Protein AF-L8M4N7-F1 (afdb_monomer)

Radius of gyration: 12.52 Å; Cα contacts (8 Å, |Δi|>4): 42; chains: 1; bounding box: 31×22×31 Å

Foldseek 3Di:
DDDPCPVVLVVVCVVVVLCNVQSVVCCVDVVPDDDPDVVVVCVVQVPWDQDPPRDIRGDRDSDDPDDDPD

Structure (mmCIF, N/CA/C/O backbone):
data_AF-L8M4N7-F1
#
_entry.id   AF-L8M4N7-F1
#
loop_
_atom_site.group_PDB
_atom_site.id
_atom_site.type_symbol
_atom_site.label_atom_id
_atom_site.label_alt_id
_atom_site.label_comp_id
_atom_site.label_asym_id
_atom_site.label_entity_id
_atom_site.label_seq_id
_atom_site.pdbx_PDB_ins_code
_atom_site.Cartn_x
_atom_site.Cartn_y
_atom_site.Cartn_z
_atom_site.occupancy
_atom_site.B_iso_or_equiv
_atom_site.auth_seq_id
_atom_site.auth_comp_id
_atom_site.auth_asym_id
_atom_site.auth_atom_id
_atom_site.pdbx_PDB_model_num
ATOM 1 N N . MET A 1 1 ? -11.499 6.392 3.272 1.00 79.12 1 MET A N 1
ATOM 2 C CA . MET A 1 1 ? -10.046 6.224 3.533 1.00 79.12 1 MET A CA 1
ATOM 3 C C . MET A 1 1 ? -9.274 7.297 2.769 1.00 79.12 1 MET A C 1
ATOM 5 O O . MET A 1 1 ? -9.622 7.555 1.627 1.00 79.12 1 MET A O 1
ATOM 9 N N . ARG A 1 2 ? -8.243 7.920 3.359 1.00 81.69 2 ARG A N 1
ATOM 10 C CA . ARG A 1 2 ? -7.352 8.862 2.652 1.00 81.69 2 ARG A CA 1
ATOM 11 C C . ARG A 1 2 ? -6.075 8.138 2.220 1.00 81.69 2 ARG A C 1
ATOM 13 O O . ARG A 1 2 ? -5.286 7.745 3.073 1.00 81.69 2 ARG A O 1
ATOM 20 N N . ILE A 1 3 ? -5.853 7.986 0.914 1.00 85.12 3 ILE A N 1
ATOM 21 C CA . ILE A 1 3 ? -4.608 7.413 0.380 1.00 85.12 3 ILE A CA 1
ATOM 22 C C . ILE A 1 3 ? -3.571 8.534 0.244 1.00 85.12 3 ILE A C 1
ATOM 24 O O . ILE A 1 3 ? -3.699 9.406 -0.610 1.00 85.12 3 ILE A O 1
ATOM 28 N N . ILE A 1 4 ? -2.536 8.515 1.086 1.00 80.44 4 ILE A N 1
ATOM 29 C CA . ILE A 1 4 ? -1.491 9.558 1.132 1.00 80.44 4 ILE A CA 1
ATOM 30 C C . ILE A 1 4 ? -0.283 9.276 0.223 1.00 80.44 4 ILE A C 1
ATOM 32 O O . ILE A 1 4 ? 0.659 10.055 0.198 1.00 80.44 4 ILE A O 1
ATOM 36 N N . ALA A 1 5 ? -0.299 8.169 -0.522 1.00 82.94 5 ALA A N 1
ATOM 37 C CA . ALA A 1 5 ? 0.887 7.627 -1.188 1.00 82.94 5 ALA A CA 1
ATOM 38 C C . ALA A 1 5 ? 0.886 7.773 -2.720 1.00 82.94 5 ALA A C 1
ATOM 40 O O . ALA A 1 5 ? 1.686 7.127 -3.384 1.00 82.94 5 ALA A O 1
ATOM 41 N N . ARG A 1 6 ? 0.005 8.584 -3.326 1.00 87.44 6 ARG A N 1
ATOM 42 C CA . ARG A 1 6 ? -0.132 8.626 -4.799 1.00 87.44 6 ARG A CA 1
ATOM 43 C C . ARG A 1 6 ? 1.179 8.972 -5.521 1.00 87.44 6 ARG A C 1
ATOM 45 O O . ARG A 1 6 ? 1.479 8.355 -6.538 1.00 87.44 6 ARG A O 1
ATOM 52 N N . SER A 1 7 ? 1.953 9.925 -5.002 1.00 91.31 7 SER A N 1
ATOM 53 C CA . SER A 1 7 ? 3.284 10.259 -5.530 1.00 91.31 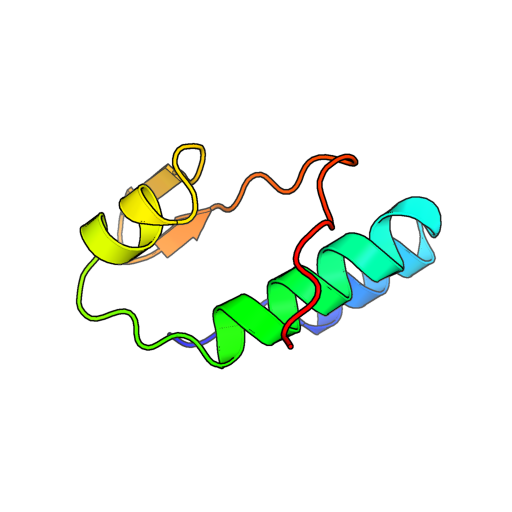7 SER A CA 1
ATOM 54 C C . SER A 1 7 ? 4.267 9.102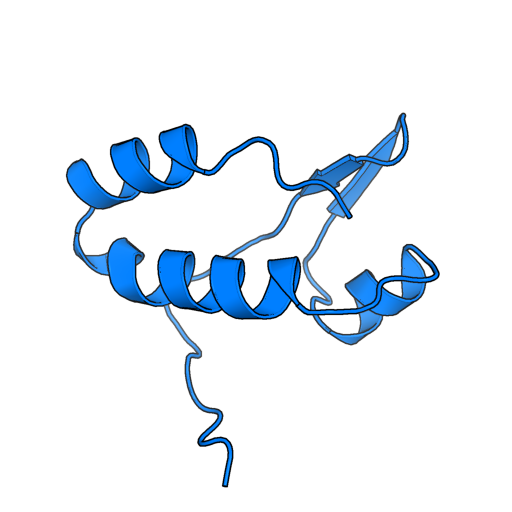 -5.356 1.00 91.31 7 SER A C 1
ATOM 56 O O . SER A 1 7 ? 4.969 8.760 -6.297 1.00 91.31 7 SER A O 1
ATOM 58 N N . THR A 1 8 ? 4.255 8.438 -4.199 1.00 92.50 8 THR A N 1
ATOM 59 C CA . THR A 1 8 ? 5.081 7.256 -3.921 1.00 92.50 8 THR A CA 1
ATOM 60 C C . THR A 1 8 ? 4.790 6.103 -4.880 1.00 92.50 8 THR A C 1
ATOM 62 O O . THR A 1 8 ? 5.726 5.487 -5.378 1.00 92.50 8 THR A O 1
ATOM 65 N N . LEU A 1 9 ? 3.515 5.828 -5.183 1.00 91.75 9 LEU A N 1
ATOM 66 C CA . LEU A 1 9 ? 3.137 4.813 -6.175 1.00 91.75 9 LEU A CA 1
ATOM 67 C C . LEU A 1 9 ? 3.697 5.165 -7.553 1.00 91.75 9 LEU A C 1
ATOM 69 O O . LEU A 1 9 ? 4.244 4.294 -8.224 1.00 91.75 9 LEU A O 1
ATOM 73 N N . ARG A 1 10 ? 3.599 6.446 -7.938 1.00 94.31 10 ARG A N 1
ATOM 74 C CA . ARG A 1 10 ? 4.129 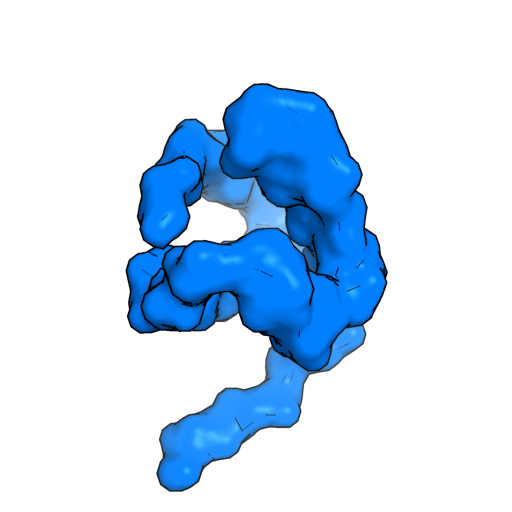6.942 -9.209 1.00 94.31 10 ARG A CA 1
ATOM 75 C C . ARG A 1 10 ? 5.633 6.743 -9.316 1.00 94.31 10 ARG A C 1
ATOM 77 O O . ARG A 1 10 ? 6.082 6.075 -10.238 1.00 94.31 10 ARG A O 1
ATOM 84 N N . SER A 1 11 ? 6.387 7.238 -8.341 1.00 95.75 11 SER A N 1
ATOM 85 C CA . SER A 1 11 ? 7.841 7.069 -8.323 1.00 95.75 11 SER A CA 1
ATOM 86 C C . SER A 1 11 ? 8.257 5.596 -8.285 1.00 95.75 11 SER A C 1
ATOM 88 O O . SER A 1 11 ? 9.295 5.229 -8.831 1.00 95.75 11 SER A O 1
ATOM 90 N N . PHE A 1 12 ? 7.449 4.725 -7.671 1.00 93.00 12 PHE A N 1
ATOM 91 C CA . PHE A 1 12 ? 7.720 3.292 -7.665 1.00 93.00 12 PHE A CA 1
ATOM 92 C C . PHE A 1 12 ? 7.533 2.658 -9.046 1.00 93.00 12 PHE A C 1
ATOM 94 O O . PHE A 1 12 ? 8.426 1.942 -9.492 1.00 93.00 12 PHE A O 1
ATOM 101 N N . TRP A 1 13 ? 6.418 2.912 -9.741 1.00 93.81 13 TRP A N 1
ATOM 102 C CA . TRP A 1 13 ? 6.211 2.318 -11.065 1.00 93.81 13 TRP A CA 1
ATOM 103 C C . TRP A 1 13 ? 7.069 2.960 -12.159 1.00 93.81 13 TRP A C 1
ATOM 105 O O . TRP A 1 13 ? 7.364 2.300 -13.143 1.00 93.81 13 TRP A O 1
ATOM 115 N N . GLU A 1 14 ? 7.538 4.198 -11.975 1.00 95.25 14 GLU A N 1
ATOM 116 C CA . GLU A 1 14 ? 8.575 4.794 -12.833 1.00 95.25 14 GLU A CA 1
ATOM 117 C C . GLU A 1 14 ? 9.891 4.007 -12.736 1.00 95.25 14 GLU A C 1
ATOM 119 O O . GLU A 1 14 ? 10.571 3.803 -13.738 1.00 95.25 14 GLU A O 1
ATOM 124 N N . LYS A 1 15 ? 10.228 3.506 -11.539 1.00 96.31 15 LYS A N 1
ATOM 125 C CA . LYS A 1 15 ? 11.395 2.640 -11.315 1.00 96.31 15 LYS A CA 1
ATOM 126 C C . LYS A 1 15 ? 11.145 1.177 -11.708 1.00 96.31 15 LYS A C 1
ATOM 128 O O . LYS A 1 15 ? 12.075 0.486 -12.115 1.00 96.31 15 LYS A O 1
ATOM 133 N N . TYR A 1 16 ? 9.909 0.699 -11.573 1.00 93.69 16 TYR A N 1
ATOM 134 C CA . TYR A 1 16 ? 9.503 -0.681 -11.850 1.00 93.69 16 TYR A CA 1
ATOM 135 C C . TYR A 1 16 ? 8.232 -0.718 -12.721 1.00 93.69 16 TYR A C 1
ATOM 137 O O . TYR A 1 16 ? 7.144 -0.966 -12.183 1.00 93.69 16 TYR A O 1
ATOM 145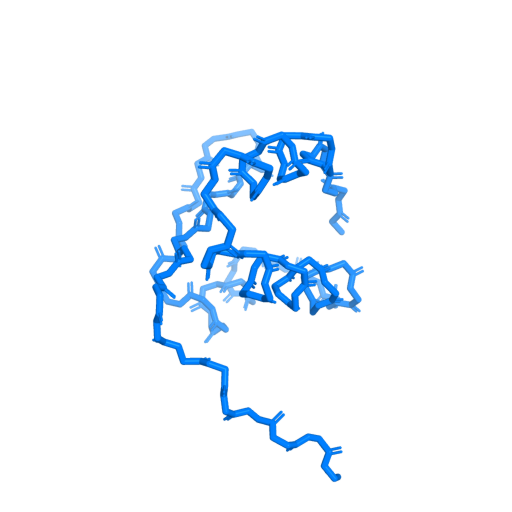 N N . PRO A 1 17 ? 8.341 -0.512 -14.049 1.00 91.81 17 PRO A N 1
ATOM 146 C CA . PRO A 1 17 ? 7.188 -0.356 -14.946 1.00 91.81 17 PRO A CA 1
ATOM 147 C C . PRO A 1 17 ? 6.165 -1.497 -14.888 1.00 91.81 17 PRO A C 1
ATOM 149 O O . PRO A 1 17 ? 4.964 -1.239 -14.889 1.00 91.81 17 PRO A O 1
ATOM 152 N N . ASP A 1 18 ? 6.603 -2.747 -14.696 1.00 89.62 18 ASP A N 1
ATOM 153 C CA . ASP A 1 18 ? 5.701 -3.909 -14.564 1.00 89.62 18 ASP A CA 1
ATOM 154 C C . ASP A 1 18 ? 4.681 -3.781 -13.413 1.00 89.62 18 ASP A C 1
ATOM 156 O O . ASP A 1 18 ? 3.695 -4.516 -13.354 1.00 89.62 18 ASP A O 1
ATOM 160 N N . SER A 1 19 ? 4.937 -2.900 -12.440 1.00 90.00 19 SER A N 1
ATOM 161 C CA . SER A 1 19 ? 4.033 -2.663 -11.312 1.00 90.00 19 SER A CA 1
ATOM 162 C C . SER A 1 19 ? 2.943 -1.630 -11.608 1.00 90.00 19 SER A C 1
ATOM 164 O O . SER A 1 19 ? 1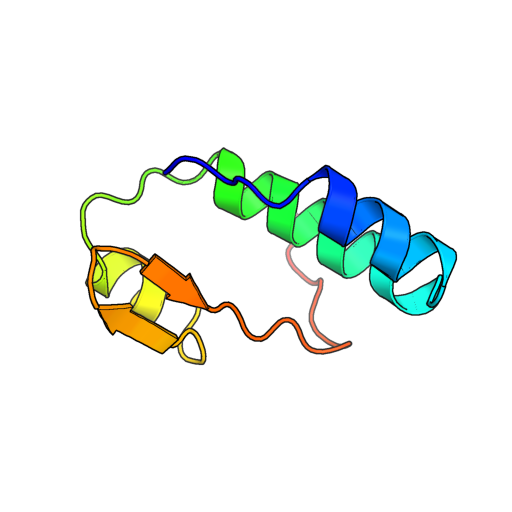.953 -1.584 -10.876 1.00 90.00 19 SER A O 1
ATOM 166 N N . GLU A 1 20 ? 3.078 -0.832 -12.673 1.00 91.69 20 GLU A N 1
ATOM 167 C CA . GLU A 1 20 ? 2.223 0.326 -12.949 1.00 91.69 20 GLU A CA 1
ATOM 168 C C . GLU A 1 20 ? 0.742 -0.045 -12.987 1.00 91.69 20 GLU A C 1
ATOM 170 O O . GLU A 1 20 ? -0.064 0.532 -12.256 1.00 91.69 20 GLU A O 1
ATOM 175 N N . GLN A 1 21 ? 0.380 -1.031 -13.808 1.00 90.75 21 GLN A N 1
ATOM 176 C CA . GLN A 1 21 ? -1.013 -1.427 -13.987 1.00 90.75 21 GLN A CA 1
ATOM 177 C C . GLN A 1 21 ? -1.622 -1.941 -12.677 1.00 90.75 21 GLN A C 1
ATOM 179 O O . GLN A 1 21 ? -2.718 -1.525 -12.302 1.00 90.75 21 GLN A O 1
ATOM 184 N N . SER A 1 22 ? -0.885 -2.783 -11.947 1.00 88.75 22 SER A N 1
ATOM 185 C CA . SER A 1 22 ? -1.345 -3.346 -10.671 1.00 88.75 22 SER A CA 1
ATOM 186 C C . SER A 1 22 ? -1.542 -2.259 -9.609 1.00 88.75 22 SER A C 1
ATOM 188 O O . SER A 1 22 ? -2.545 -2.261 -8.899 1.00 88.75 22 SER A O 1
ATOM 190 N N . LEU A 1 23 ? -0.622 -1.295 -9.521 1.00 91.56 23 LEU A N 1
ATOM 191 C CA . LEU A 1 23 ? -0.702 -0.193 -8.560 1.00 91.56 23 LEU A CA 1
ATOM 192 C C . LEU A 1 23 ? -1.781 0.830 -8.932 1.00 91.56 23 LEU A C 1
ATOM 194 O O . LEU A 1 23 ? -2.483 1.317 -8.045 1.00 91.56 23 LEU A O 1
ATOM 198 N N . LYS A 1 24 ? -1.950 1.145 -10.224 1.00 91.62 24 LYS A N 1
ATOM 199 C CA . LYS A 1 24 ? -3.032 2.016 -10.711 1.00 91.62 24 LYS A CA 1
ATOM 200 C C . LYS A 1 24 ? -4.396 1.426 -10.396 1.00 91.62 24 LYS A C 1
ATOM 202 O O . LYS A 1 24 ? -5.273 2.135 -9.906 1.00 91.62 24 LYS A O 1
ATOM 207 N N . ALA A 1 25 ? -4.567 0.142 -10.668 1.00 90.75 25 ALA A N 1
ATOM 208 C CA . ALA A 1 25 ? -5.855 -0.492 -10.518 1.00 90.75 25 ALA A CA 1
ATOM 209 C C . ALA A 1 25 ? -6.178 -0.777 -9.035 1.00 90.75 25 ALA A C 1
ATOM 211 O O . ALA A 1 25 ? -7.289 -0.479 -8.600 1.00 90.75 25 ALA A O 1
ATOM 212 N N . TRP A 1 26 ? -5.186 -1.133 -8.206 1.00 91.06 26 TRP A N 1
ATOM 213 C CA . TRP A 1 26 ? -5.346 -1.095 -6.744 1.00 91.06 26 TRP A CA 1
ATOM 214 C C . TRP A 1 26 ? -5.737 0.300 -6.238 1.00 91.06 26 TRP A C 1
ATOM 216 O O . TRP A 1 26 ? -6.662 0.427 -5.440 1.00 91.06 26 TRP A O 1
ATOM 226 N N . PHE A 1 27 ? -5.068 1.365 -6.699 1.00 91.75 27 PHE A N 1
ATOM 227 C CA . PHE A 1 27 ? -5.384 2.730 -6.271 1.00 91.75 27 PHE A CA 1
ATOM 228 C C . PHE A 1 27 ? -6.823 3.111 -6.638 1.00 91.75 27 PHE A C 1
ATOM 230 O O . PHE A 1 27 ? -7.533 3.717 -5.833 1.00 91.75 27 PHE A O 1
ATOM 237 N N . TYR A 1 28 ? -7.267 2.742 -7.840 1.00 91.06 28 TYR A N 1
ATOM 238 C CA . TYR A 1 28 ? -8.631 2.972 -8.30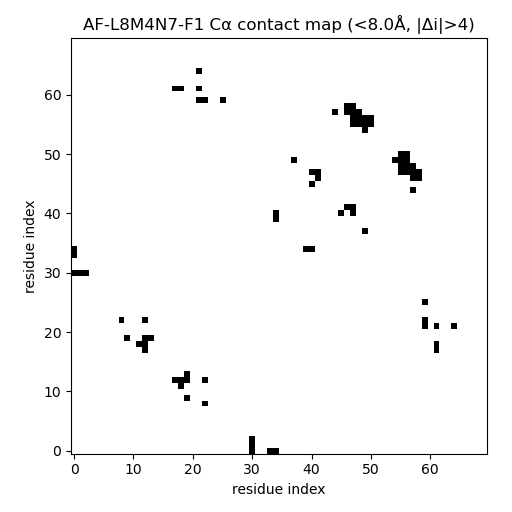5 1.00 91.06 28 TYR A CA 1
ATOM 239 C C . TYR A 1 28 ? -9.665 2.271 -7.415 1.00 91.06 28 TYR A C 1
ATOM 241 O O . TYR A 1 28 ? -10.590 2.922 -6.933 1.00 91.06 28 TYR A O 1
ATOM 249 N N . GLU A 1 29 ? -9.482 0.980 -7.137 1.00 90.06 29 GLU A N 1
ATOM 250 C CA . GLU A 1 29 ? -10.386 0.205 -6.281 1.00 90.06 29 GLU A CA 1
ATOM 251 C C . GLU A 1 29 ? -10.385 0.726 -4.839 1.00 90.06 29 GLU A C 1
ATOM 253 O O . GLU A 1 29 ? -11.432 1.062 -4.282 1.00 90.06 29 GLU A O 1
ATOM 258 N N . ALA A 1 30 ? -9.199 0.865 -4.241 1.00 90.44 30 ALA A N 1
ATOM 259 C CA . ALA A 1 30 ? -9.048 1.248 -2.844 1.00 90.44 30 ALA A CA 1
ATOM 260 C C . ALA A 1 30 ? -9.541 2.673 -2.555 1.00 90.44 30 ALA A C 1
ATOM 262 O O . ALA A 1 30 ? -10.030 2.935 -1.453 1.00 90.44 30 ALA A O 1
ATOM 263 N N . SER A 1 31 ? -9.425 3.589 -3.528 1.00 90.50 31 SER A N 1
ATOM 264 C CA . SER A 1 31 ? -9.913 4.970 -3.398 1.00 90.50 31 SER A CA 1
ATOM 265 C C . SER A 1 31 ? -11.433 5.095 -3.507 1.00 90.50 31 SER A C 1
ATOM 267 O O . SER A 1 31 ? -11.990 6.049 -2.964 1.00 90.50 31 SER A O 1
ATOM 269 N N . ARG A 1 32 ? -12.103 4.148 -4.176 1.00 90.88 32 ARG A N 1
ATOM 270 C CA . ARG A 1 32 ? -13.563 4.148 -4.380 1.00 90.88 32 ARG A CA 1
ATOM 271 C C . ARG A 1 32 ? -14.321 3.258 -3.403 1.00 90.88 32 ARG A C 1
ATOM 273 O O . ARG A 1 32 ? -15.521 3.438 -3.222 1.00 90.88 32 ARG A O 1
ATOM 280 N N . ALA A 1 33 ? -13.641 2.310 -2.772 1.00 90.44 33 ALA A N 1
ATOM 281 C CA . ALA A 1 33 ? -14.249 1.445 -1.780 1.00 90.44 33 ALA A CA 1
ATOM 282 C C . ALA A 1 33 ? -14.680 2.221 -0.520 1.00 90.44 33 ALA A C 1
ATOM 284 O O . ALA A 1 33 ? -13.956 3.069 0.016 1.00 90.44 33 ALA A O 1
ATOM 285 N N . GLN A 1 34 ? -15.867 1.884 -0.017 1.00 89.94 34 GLN A N 1
ATOM 286 C CA . GLN A 1 34 ? -16.360 2.343 1.276 1.00 89.94 34 GLN A CA 1
ATOM 287 C C . GLN A 1 34 ? -15.865 1.391 2.365 1.00 89.94 34 GLN A C 1
ATOM 289 O O . GLN A 1 34 ? -16.395 0.302 2.558 1.00 89.94 34 GLN A O 1
ATOM 294 N N . TRP A 1 35 ? -14.817 1.811 3.064 1.00 89.56 35 TRP A N 1
ATOM 295 C CA . TRP A 1 35 ? -14.264 1.090 4.206 1.00 89.56 35 TRP A CA 1
ATOM 296 C C . TRP A 1 35 ? -14.947 1.582 5.482 1.00 89.56 35 TRP A C 1
ATOM 298 O O . TRP A 1 35 ? -14.688 2.714 5.895 1.00 89.56 35 TRP A O 1
ATOM 308 N N . GLN A 1 36 ? -15.810 0.767 6.091 1.00 91.06 36 GLN A N 1
ATOM 309 C CA . GLN A 1 36 ? -16.447 1.103 7.370 1.00 91.06 36 GLN A CA 1
ATOM 310 C C . GLN A 1 36 ? -15.596 0.624 8.545 1.00 91.06 36 GLN A C 1
ATOM 312 O O . GLN A 1 36 ? -15.548 1.271 9.590 1.00 91.06 36 GLN A O 1
ATOM 317 N N . SER A 1 37 ? -14.871 -0.478 8.356 1.00 90.38 37 SER A N 1
ATOM 318 C CA . SER A 1 37 ? -14.000 -1.051 9.372 1.00 90.38 37 SER A CA 1
ATOM 319 C C . SER A 1 37 ? -12.715 -1.645 8.777 1.00 90.38 37 SER A C 1
ATOM 321 O O . SER A 1 37 ? -12.631 -1.952 7.583 1.00 90.38 37 SER A O 1
ATOM 323 N N . PRO A 1 38 ? -11.694 -1.900 9.613 1.00 89.31 38 PRO A N 1
ATOM 324 C CA . PRO A 1 38 ? -10.535 -2.675 9.186 1.00 89.31 38 PRO A CA 1
ATOM 325 C C . PRO A 1 38 ? -10.887 -4.109 8.743 1.00 89.31 38 PRO A C 1
ATOM 327 O O . PRO A 1 38 ? -10.184 -4.684 7.907 1.00 89.31 38 PRO A O 1
ATOM 330 N N . SER A 1 39 ? -11.982 -4.691 9.251 1.00 90.69 39 SER A N 1
ATOM 331 C CA . SER A 1 39 ? -12.437 -6.019 8.825 1.00 90.69 39 SER A CA 1
ATOM 332 C C . SER A 1 39 ? -12.952 -6.031 7.382 1.00 90.69 39 SER A C 1
ATOM 334 O O . SER A 1 39 ? -12.728 -7.021 6.684 1.00 90.69 39 SER A O 1
ATOM 336 N N . ASP A 1 40 ? -13.523 -4.929 6.880 1.00 91.88 40 ASP A N 1
ATOM 337 C CA . ASP A 1 40 ? -13.853 -4.791 5.453 1.00 91.88 40 ASP A CA 1
ATOM 338 C C . ASP A 1 40 ? -12.612 -4.902 4.570 1.00 91.88 40 ASP A C 1
ATOM 340 O O . ASP A 1 40 ? -12.623 -5.574 3.536 1.00 91.88 40 ASP A O 1
ATOM 344 N N . ILE A 1 41 ? -11.513 -4.289 5.014 1.00 91.19 41 ILE A N 1
ATOM 345 C CA . ILE A 1 41 ? -10.242 -4.334 4.297 1.00 91.19 41 ILE A CA 1
ATOM 346 C C . ILE A 1 41 ? -9.688 -5.752 4.300 1.00 91.19 41 ILE A C 1
ATOM 348 O O . ILE A 1 41 ? -9.298 -6.248 3.249 1.00 91.19 41 ILE A O 1
ATOM 352 N N . LYS A 1 42 ? -9.701 -6.439 5.447 1.00 89.81 42 LYS A N 1
ATOM 353 C CA . LYS A 1 42 ? -9.255 -7.837 5.549 1.00 89.81 42 LYS A CA 1
ATOM 354 C C . LYS A 1 42 ? -10.103 -8.804 4.720 1.00 89.81 42 LYS A C 1
ATOM 356 O O . LYS A 1 42 ? -9.569 -9.804 4.245 1.00 89.81 42 LYS A O 1
ATOM 361 N N . ARG A 1 43 ? -11.391 -8.513 4.515 1.00 90.50 43 ARG A N 1
ATOM 362 C CA . ARG A 1 43 ? -12.282 -9.317 3.664 1.00 90.50 43 ARG A CA 1
ATOM 363 C C . ARG A 1 43 ? -11.866 -9.267 2.191 1.00 90.50 43 ARG A C 1
ATOM 365 O O . ARG A 1 43 ? -11.849 -10.307 1.541 1.00 90.50 43 ARG A O 1
ATOM 372 N N . LEU A 1 44 ? -11.505 -8.086 1.682 1.00 87.44 44 LEU A N 1
ATOM 373 C CA . LEU A 1 44 ? -11.087 -7.898 0.283 1.00 87.44 44 LEU A CA 1
ATOM 374 C C . LEU A 1 44 ? -9.586 -8.148 0.064 1.00 87.44 44 LEU A C 1
ATOM 376 O O . LEU A 1 44 ? -9.188 -8.752 -0.927 1.00 87.44 44 LEU A O 1
ATOM 380 N N . TYR A 1 45 ? -8.754 -7.757 1.023 1.00 89.44 45 TYR A N 1
ATOM 381 C CA . TYR A 1 45 ? -7.303 -7.894 1.003 1.00 89.44 45 TYR A CA 1
ATOM 382 C C . TYR A 1 45 ? -6.852 -8.699 2.223 1.00 89.44 45 TYR A C 1
ATOM 384 O O . TYR A 1 45 ? -6.349 -8.156 3.206 1.00 89.44 45 TYR A O 1
ATOM 392 N N . ARG A 1 46 ? -7.005 -10.028 2.156 1.00 88.75 46 ARG A N 1
ATOM 393 C CA . ARG A 1 46 ? -6.658 -10.952 3.259 1.00 88.75 46 ARG A CA 1
ATOM 394 C C . ARG A 1 46 ? -5.231 -10.761 3.783 1.00 88.75 46 ARG A C 1
ATOM 396 O O . ARG A 1 46 ? -4.994 -10.808 4.992 1.00 88.75 46 ARG A O 1
ATOM 403 N N . ASN A 1 47 ? -4.310 -10.456 2.870 1.00 90.06 47 ASN A N 1
ATOM 404 C CA . ASN A 1 47 ? -2.901 -10.223 3.170 1.00 90.06 47 ASN A CA 1
ATOM 405 C C . ASN A 1 47 ? -2.591 -8.789 3.627 1.00 90.06 47 ASN A C 1
ATOM 407 O O . ASN A 1 47 ? -1.436 -8.510 3.911 1.00 90.06 47 ASN A O 1
ATOM 411 N N . ALA A 1 48 ? -3.553 -7.863 3.697 1.00 91.19 48 ALA A N 1
ATOM 412 C CA . ALA A 1 48 ? -3.289 -6.518 4.210 1.00 91.19 48 ALA A CA 1
ATOM 413 C C . ALA A 1 48 ? -2.968 -6.560 5.710 1.00 91.19 48 ALA A C 1
ATOM 415 O O . ALA A 1 48 ? -3.611 -7.290 6.464 1.00 91.19 48 ALA A O 1
ATOM 416 N N . SER A 1 49 ? -2.012 -5.757 6.162 1.00 92.12 49 SER A N 1
ATOM 417 C CA . SER A 1 49 ? -1.660 -5.632 7.577 1.00 92.12 49 SER A C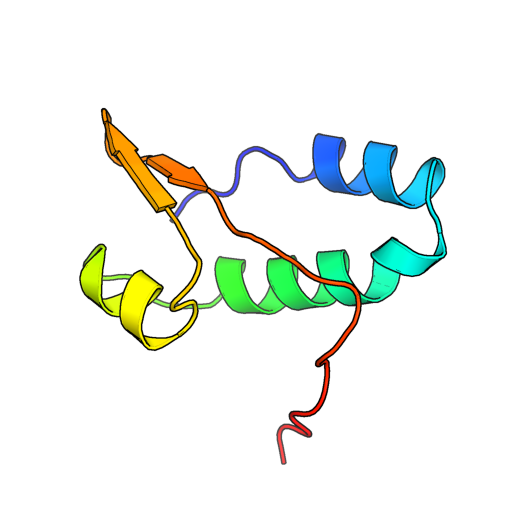A 1
ATOM 418 C C . SER A 1 49 ? -2.283 -4.368 8.151 1.00 92.12 49 SER A C 1
ATOM 420 O O . SER A 1 49 ? -2.012 -3.267 7.676 1.00 92.12 49 SER A O 1
ATOM 422 N N . ILE A 1 50 ? -3.119 -4.517 9.177 1.00 91.75 50 ILE A N 1
ATOM 423 C CA . ILE A 1 50 ? -3.634 -3.386 9.953 1.00 91.75 50 ILE A CA 1
ATOM 424 C C . ILE A 1 50 ? -2.600 -3.090 11.033 1.00 91.75 50 ILE A C 1
ATOM 426 O O . ILE A 1 50 ? -2.211 -3.993 11.771 1.00 91.75 50 ILE A O 1
ATOM 430 N N . ILE A 1 51 ? -2.140 -1.846 11.100 1.00 91.38 51 ILE A N 1
ATOM 431 C CA . ILE A 1 51 ? -1.150 -1.397 12.080 1.00 91.38 51 ILE A CA 1
ATOM 432 C C . ILE A 1 51 ? -1.751 -0.282 12.947 1.00 91.38 51 ILE A C 1
ATOM 434 O O . ILE A 1 51 ? -2.853 0.207 12.685 1.00 91.38 51 ILE A O 1
ATOM 438 N N . ALA A 1 52 ? -1.023 0.124 13.988 1.00 89.94 52 ALA A N 1
ATOM 439 C CA . ALA A 1 52 ? -1.451 1.186 14.894 1.00 89.94 52 ALA A CA 1
ATOM 440 C C . ALA A 1 52 ? -1.794 2.500 14.158 1.00 89.94 52 ALA A C 1
ATOM 442 O O . ALA A 1 52 ? -1.349 2.754 13.034 1.00 89.94 52 ALA A O 1
ATOM 443 N N . ASN A 1 53 ? -2.558 3.363 14.831 1.00 88.62 53 ASN A N 1
ATOM 444 C CA . ASN A 1 53 ? -2.966 4.685 14.340 1.00 88.62 53 ASN A CA 1
ATOM 445 C C . ASN A 1 53 ? -3.854 4.643 13.082 1.00 88.62 53 ASN A C 1
ATOM 447 O O . ASN A 1 53 ? -3.722 5.492 12.202 1.00 88.62 53 ASN A O 1
ATOM 451 N N . ASN A 1 54 ? -4.749 3.652 12.982 1.00 84.88 54 ASN A N 1
ATOM 452 C CA . ASN A 1 54 ? -5.674 3.466 11.853 1.00 84.88 54 ASN A CA 1
ATOM 453 C C . ASN A 1 54 ? -4.975 3.427 10.483 1.00 84.88 54 ASN A C 1
ATOM 455 O O . ASN A 1 54 ? -5.511 3.895 9.474 1.00 84.88 54 ASN A O 1
ATOM 459 N N . ARG A 1 55 ? -3.761 2.873 10.438 1.00 88.69 55 ARG A N 1
ATOM 460 C CA . ARG A 1 55 ? -2.995 2.705 9.202 1.00 88.69 55 ARG A CA 1
ATOM 461 C C . ARG A 1 55 ? -3.100 1.268 8.716 1.00 88.69 55 ARG A C 1
ATOM 463 O O . ARG A 1 55 ? -3.221 0.327 9.497 1.00 88.69 55 ARG A O 1
ATOM 470 N N . VAL A 1 56 ? -3.036 1.107 7.401 1.00 90.44 56 VAL A N 1
ATOM 471 C CA . VAL A 1 56 ? -3.122 -0.197 6.747 1.00 90.44 56 VAL A CA 1
ATOM 472 C C . VAL A 1 56 ? -2.049 -0.295 5.676 1.00 90.44 56 VAL A C 1
ATOM 474 O O . VAL A 1 56 ? -1.857 0.636 4.894 1.00 90.44 56 VAL A O 1
ATOM 477 N N . VAL A 1 57 ? -1.351 -1.425 5.658 1.00 89.69 57 VAL A N 1
ATOM 478 C CA . VAL A 1 57 ? -0.333 -1.778 4.670 1.00 89.69 57 VAL A CA 1
ATOM 479 C C . VAL A 1 57 ? -0.925 -2.819 3.729 1.00 89.69 57 VAL A C 1
ATOM 481 O O . VAL A 1 57 ? -1.391 -3.868 4.171 1.00 89.69 57 VAL A O 1
ATOM 484 N N . PHE A 1 58 ? -0.909 -2.535 2.431 1.00 88.75 58 PHE A N 1
ATOM 485 C CA . PHE A 1 58 ? -1.415 -3.440 1.403 1.00 88.75 58 PHE A CA 1
ATOM 486 C C . PHE A 1 58 ? -0.257 -4.186 0.747 1.00 88.75 58 PHE A C 1
ATOM 488 O O . PHE A 1 58 ? 0.704 -3.570 0.293 1.00 88.75 58 PHE A O 1
ATOM 495 N N . ASN A 1 59 ? -0.377 -5.510 0.666 1.00 85.62 59 ASN A N 1
ATOM 496 C CA . ASN A 1 59 ? 0.547 -6.353 -0.085 1.00 85.62 59 ASN A CA 1
ATOM 497 C C . ASN A 1 59 ? 0.016 -6.515 -1.513 1.00 85.62 59 ASN A C 1
ATOM 499 O O . ASN A 1 59 ? -0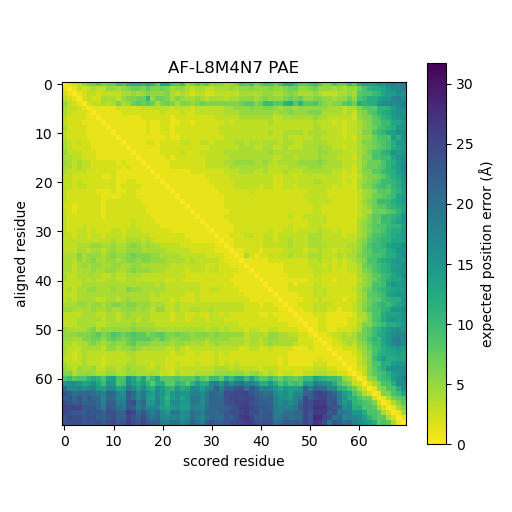.964 -7.229 -1.730 1.00 85.62 59 ASN A O 1
ATOM 503 N N . ILE A 1 60 ? 0.639 -5.830 -2.473 1.00 81.31 60 ILE A N 1
ATOM 504 C CA . ILE A 1 60 ? 0.227 -5.825 -3.883 1.00 81.31 60 ILE A CA 1
ATOM 505 C C . ILE A 1 60 ? 1.229 -6.676 -4.672 1.00 81.31 60 ILE A C 1
ATOM 507 O O . ILE A 1 60 ? 2.294 -6.200 -5.059 1.00 81.31 60 ILE A O 1
ATOM 511 N N . ASN A 1 61 ? 0.912 -7.960 -4.863 1.00 67.94 61 ASN A N 1
ATOM 512 C CA . ASN A 1 61 ? 1.741 -8.891 -5.637 1.00 67.94 61 ASN A CA 1
ATOM 513 C C . ASN A 1 61 ? 1.464 -8.787 -7.146 1.00 67.94 61 ASN A C 1
ATOM 515 O O . ASN A 1 61 ? 0.345 -8.501 -7.565 1.00 67.94 61 ASN A O 1
ATOM 519 N N . ARG A 1 62 ? 2.472 -9.124 -7.966 1.00 56.22 62 ARG A N 1
ATOM 520 C CA . ARG A 1 62 ? 2.469 -9.090 -9.449 1.00 56.22 62 ARG A CA 1
ATOM 521 C C . ARG A 1 62 ? 1.453 -10.013 -10.158 1.00 56.22 62 ARG A C 1
ATOM 523 O O . ARG A 1 62 ? 1.477 -10.104 -11.380 1.00 56.22 62 ARG A O 1
ATOM 530 N N .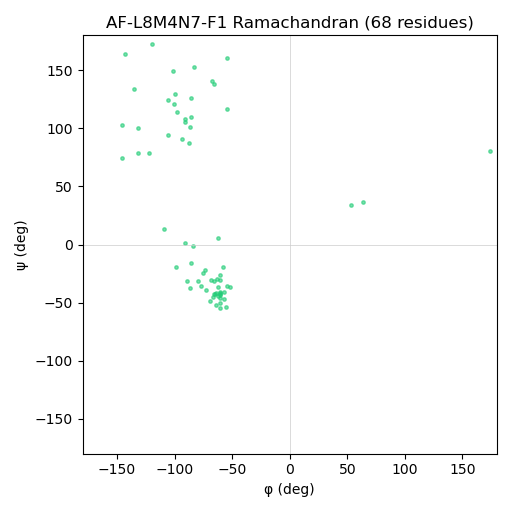 ARG A 1 63 ? 0.553 -10.703 -9.454 1.00 51.56 63 ARG A N 1
ATOM 531 C CA . ARG A 1 63 ? -0.529 -11.492 -10.070 1.00 51.56 63 ARG A CA 1
ATOM 532 C C . ARG A 1 63 ? -1.782 -11.457 -9.205 1.00 51.56 63 ARG A C 1
ATOM 534 O O . ARG A 1 63 ? -1.843 -12.152 -8.199 1.00 51.56 63 ARG A O 1
ATOM 541 N N . GLN A 1 64 ? -2.759 -10.656 -9.624 1.00 49.75 64 GLN A N 1
ATOM 542 C CA . GLN A 1 64 ? -4.104 -11.102 -10.017 1.00 49.75 64 GLN A CA 1
ATOM 543 C C . GLN A 1 64 ? -4.963 -9.857 -10.284 1.00 49.75 64 GLN A C 1
ATOM 545 O O . GLN A 1 64 ? -5.747 -9.438 -9.440 1.00 49.75 64 GLN A O 1
ATOM 550 N N . PHE A 1 65 ? -4.807 -9.260 -11.470 1.00 49.69 65 PHE A N 1
ATOM 551 C CA . PHE A 1 65 ? -5.853 -8.414 -12.046 1.00 49.69 65 PHE A CA 1
ATOM 552 C C . PHE A 1 65 ? -6.699 -9.290 -12.968 1.00 49.69 65 PHE A C 1
ATOM 554 O O . PHE A 1 65 ? -6.382 -9.501 -14.134 1.00 49.69 65 PHE A O 1
ATOM 561 N N . SER A 1 66 ? -7.745 -9.881 -12.400 1.00 45.34 66 SER A N 1
ATOM 562 C CA . SER A 1 66 ? -8.807 -10.550 -13.152 1.00 45.34 66 SER A CA 1
ATOM 563 C C . SER A 1 66 ? -10.119 -10.336 -12.412 1.00 45.34 66 SER A C 1
ATOM 565 O O . SER A 1 66 ? -10.637 -11.227 -11.748 1.00 45.34 66 SER A O 1
ATOM 567 N N . LYS A 1 67 ? -10.642 -9.118 -12.507 1.00 39.31 67 LYS A N 1
ATOM 568 C CA . LYS A 1 67 ? -12.083 -8.906 -12.506 1.00 39.31 67 LYS A CA 1
ATOM 569 C C . LYS A 1 67 ? -12.400 -7.970 -13.659 1.00 39.31 67 LYS A C 1
ATOM 571 O O . LYS A 1 67 ? -12.195 -6.765 -13.560 1.00 39.31 67 LYS A O 1
ATOM 576 N N . ASN A 1 68 ? -12.868 -8.567 -14.753 1.00 39.81 68 ASN A N 1
ATOM 577 C CA . ASN A 1 68 ? -13.810 -7.889 -15.627 1.00 39.81 68 ASN A CA 1
ATOM 578 C C . ASN A 1 68 ? -14.976 -7.458 -14.731 1.00 39.81 68 ASN A C 1
ATOM 580 O O . ASN A 1 68 ? -15.597 -8.297 -14.079 1.00 39.81 68 ASN A O 1
ATOM 584 N N . LEU A 1 69 ? -15.177 -6.151 -14.617 1.00 34.19 69 LEU A N 1
ATOM 585 C CA . LEU A 1 69 ? -16.439 -5.584 -14.170 1.00 34.19 69 LEU A CA 1
ATOM 586 C C . LEU A 1 69 ? -17.290 -5.446 -15.434 1.00 34.19 69 LEU A C 1
ATOM 588 O O . LEU A 1 69 ? -17.204 -4.430 -16.119 1.00 34.19 69 LEU A O 1
ATOM 592 N N . GLU A 1 70 ? -18.006 -6.522 -15.760 1.00 34.44 70 GLU A N 1
ATOM 593 C CA . GLU A 1 70 ? -19.316 -6.428 -16.413 1.00 34.44 70 GLU A CA 1
ATOM 594 C C . GLU A 1 70 ? -20.384 -6.268 -15.325 1.00 34.44 70 GLU A C 1
ATOM 596 O O . GLU A 1 70 ? -20.210 -6.881 -14.240 1.00 34.44 70 GLU A O 1
#

Sequence (70 aa):
MRIIARSTLRSFWEKYPDSEQSLKAWFYEASRAQWQSPSDIKRLYRNASIIANNRVVFNINRRQFSKNLE

Nearest PDB structures (foldseek):
  5ifg-assembly1_C  TM=8.434E-01  e=1.186E-01  Escherichia coli K-12
  6kmq-assembly1_A  TM=8.179E-01  e=2.049E-01  Escherichia coli K-12
  6kml-assembly1_A  TM=8.323E-01  e=2.515E-01  Escherichia coli K-12

Mean predicted aligned error: 5.75 Å

Solvent-accessible surface area (backbone atoms only — not comparable to full-atom values): 4633 Å² total; per-residue (Å²): 117,87,83,88,49,65,67,58,54,48,60,48,21,74,76,39,61,92,44,36,67,61,52,52,52,49,51,55,52,62,65,69,49,88,67,87,46,73,65,55,47,40,72,78,36,70,74,39,45,80,49,80,89,90,38,72,47,78,73,85,66,101,78,80,93,80,73,84,85,125

pLDDT: mean 83.71, std 15.84, range [34.19, 96.31]

Secondary structure (DSSP, 8-state):
-----HHHHHHHHHH-GGGHHHHHHHHHHHHHS--SSHHHHHHH-TTPEEETTTEEE----S--------